Protein AF-H9V0L7-F1 (afdb_monomer_lite)

InterPro domains:
  IPR004265 Dirigent protein [PF03018] (10-83)
  IPR004265 Dirigent protein [PTHR21495] (2-83)

Secondary structure (DSSP, 8-state):
------------TTTT-EEEEEEEEESSSSTTPPEEEEEEEEEEE--SSS--EEEEEEEEE-SSTTTT-EEEEEEEE-SSS---

Sequence (84 aa):
SKNFTTMKVAHSPEFGMIRVIDNALTEGLQQNSKELGRARGMYVQDSFSGVNLLMVLTVIFQAGEHSGSTLCLQGQDGRKQREI

Structure (mmCIF, N/CA/C/O backbone):
data_AF-H9V0L7-F1
#
_entry.id   AF-H9V0L7-F1
#
loop_
_atom_site.group_PDB
_atom_site.id
_atom_site.type_symbol
_atom_site.label_atom_id
_atom_site.label_alt_id
_atom_site.label_comp_id
_atom_site.label_asym_id
_atom_site.label_entity_id
_atom_site.label_seq_id
_atom_site.pdbx_PDB_ins_code
_atom_site.Cartn_x
_atom_site.Cartn_y
_atom_site.Cartn_z
_atom_site.occupancy
_atom_site.B_iso_or_equiv
_atom_site.auth_seq_id
_atom_site.auth_comp_id
_atom_site.auth_asym_id
_atom_site.auth_atom_id
_atom_site.pdbx_PDB_model_num
ATOM 1 N N . SER A 1 1 ? 33.259 2.972 -44.578 1.00 48.41 1 SER A N 1
ATOM 2 C CA . SER A 1 1 ? 33.112 3.033 -43.111 1.00 48.41 1 SER A CA 1
ATOM 3 C C . SER A 1 1 ? 31.628 2.941 -42.783 1.00 48.41 1 SER A C 1
ATOM 5 O O . SER A 1 1 ? 30.882 3.765 -43.295 1.00 48.41 1 SER A O 1
ATOM 7 N N . LYS A 1 2 ? 31.161 1.911 -42.062 1.00 51.69 2 LYS A N 1
ATOM 8 C CA . LYS A 1 2 ? 29.754 1.818 -41.628 1.00 51.69 2 LYS A CA 1
ATOM 9 C C . LYS A 1 2 ? 29.634 2.548 -40.288 1.00 51.69 2 LYS A C 1
ATOM 11 O O . LYS A 1 2 ? 30.199 2.086 -39.303 1.00 51.69 2 LYS A O 1
ATOM 16 N N . ASN A 1 3 ? 28.935 3.681 -40.266 1.00 56.19 3 ASN A N 1
ATOM 17 C CA . ASN A 1 3 ? 28.594 4.390 -39.033 1.00 56.19 3 ASN A CA 1
ATOM 18 C C . ASN A 1 3 ? 27.533 3.575 -38.284 1.00 56.19 3 ASN A C 1
ATOM 20 O O . ASN A 1 3 ? 26.344 3.682 -38.575 1.00 56.19 3 ASN A O 1
ATOM 24 N N . PHE A 1 4 ? 27.961 2.719 -37.360 1.00 59.59 4 PHE A N 1
ATOM 25 C CA . PHE A 1 4 ? 27.043 2.061 -36.438 1.00 59.59 4 PHE A CA 1
ATOM 26 C C . PHE A 1 4 ? 26.674 3.051 -35.333 1.00 59.59 4 PHE A C 1
ATOM 28 O O . PHE A 1 4 ? 27.477 3.334 -34.447 1.00 59.59 4 PHE A O 1
ATOM 35 N N . THR A 1 5 ? 25.461 3.598 -35.392 1.00 61.19 5 THR A N 1
ATOM 36 C CA . THR A 1 5 ? 24.877 4.334 -34.269 1.00 61.19 5 THR A CA 1
ATOM 37 C C . THR A 1 5 ? 24.557 3.332 -33.161 1.00 61.19 5 THR A C 1
ATOM 39 O O . THR A 1 5 ? 23.697 2.468 -33.321 1.00 61.19 5 THR A O 1
ATOM 42 N N . THR A 1 6 ? 25.278 3.411 -32.045 1.00 65.88 6 THR A N 1
ATOM 43 C CA . THR A 1 6 ? 25.076 2.553 -30.871 1.00 65.88 6 THR A CA 1
ATOM 44 C C . THR A 1 6 ? 23.690 2.779 -30.261 1.00 65.88 6 THR A C 1
ATOM 46 O O . THR A 1 6 ? 23.381 3.884 -29.819 1.00 65.88 6 THR A O 1
ATOM 49 N N . MET A 1 7 ? 22.873 1.726 -30.165 1.00 58.62 7 MET A N 1
ATOM 50 C CA . MET A 1 7 ? 21.685 1.712 -29.305 1.00 58.62 7 MET A CA 1
ATOM 51 C C . MET A 1 7 ? 22.107 1.354 -27.877 1.00 58.62 7 MET A C 1
ATOM 53 O O . MET A 1 7 ? 22.596 0.253 -27.629 1.00 58.62 7 MET A O 1
ATOM 57 N N . LYS A 1 8 ? 21.909 2.265 -26.917 1.00 62.22 8 LYS A N 1
ATOM 58 C CA . LYS A 1 8 ? 21.945 1.902 -25.494 1.00 62.22 8 LYS A CA 1
ATOM 59 C C . LYS A 1 8 ? 20.643 1.184 -25.159 1.00 62.22 8 LYS A C 1
ATOM 61 O O . LYS A 1 8 ? 19.593 1.816 -25.102 1.00 62.22 8 LYS A O 1
ATOM 66 N N . VAL A 1 9 ? 20.708 -0.122 -24.925 1.00 62.75 9 VAL A N 1
ATOM 67 C CA . VAL A 1 9 ? 19.607 -0.840 -24.277 1.00 62.75 9 VAL A CA 1
ATOM 68 C C . VAL A 1 9 ? 19.670 -0.492 -22.791 1.00 62.75 9 VAL A C 1
ATOM 70 O O . VAL A 1 9 ? 20.616 -0.870 -22.103 1.00 62.75 9 VAL A O 1
ATOM 73 N N . ALA A 1 10 ? 18.706 0.292 -22.309 1.00 63.72 10 ALA A N 1
ATOM 74 C CA . ALA A 1 10 ? 18.555 0.547 -20.883 1.00 63.72 10 ALA A CA 1
ATOM 75 C C . ALA A 1 10 ? 17.980 -0.716 -20.227 1.00 63.72 10 ALA A C 1
ATOM 77 O O . ALA A 1 10 ? 16.859 -1.120 -20.526 1.00 63.72 10 ALA A O 1
ATOM 78 N N . HIS A 1 11 ? 18.770 -1.358 -19.370 1.00 68.56 11 HIS A N 1
ATOM 79 C CA . HIS A 1 11 ? 18.339 -2.495 -18.568 1.00 68.56 11 HIS A CA 1
ATOM 80 C C . HIS A 1 11 ? 18.155 -2.028 -17.124 1.00 68.56 11 HIS A C 1
ATOM 82 O O . HIS A 1 11 ? 19.110 -1.575 -16.496 1.00 68.56 11 HIS A O 1
ATOM 88 N N . SER A 1 12 ? 16.929 -2.134 -16.616 1.00 76.44 12 SER A N 1
ATOM 89 C CA . SER A 1 12 ? 16.620 -1.991 -15.194 1.00 76.44 12 SER A CA 1
ATOM 90 C C . SER A 1 12 ? 16.239 -3.381 -14.685 1.00 76.44 12 SER A C 1
ATOM 92 O O . SER A 1 12 ? 15.168 -3.861 -15.058 1.00 76.44 12 SER A O 1
ATOM 94 N N . PRO A 1 13 ? 17.096 -4.057 -13.896 1.00 78.44 13 PRO A N 1
ATOM 95 C CA . PRO A 1 13 ? 16.834 -5.415 -13.407 1.00 78.44 13 PRO A CA 1
ATOM 96 C C . PRO A 1 13 ? 15.536 -5.531 -12.609 1.00 78.44 13 PRO A C 1
ATOM 98 O O . PRO A 1 13 ? 14.958 -6.608 -12.507 1.00 78.44 13 PRO A O 1
ATOM 101 N N . GLU A 1 14 ? 15.096 -4.419 -12.026 1.00 87.00 14 GLU A N 1
ATOM 102 C CA . GLU A 1 14 ? 13.904 -4.370 -11.197 1.00 87.00 14 GLU A CA 1
ATOM 103 C C . GLU A 1 14 ? 12.650 -4.047 -12.007 1.00 87.00 14 GLU A C 1
ATOM 105 O O . GLU A 1 14 ? 11.568 -4.327 -11.515 1.00 87.00 14 GLU A O 1
ATOM 110 N N . PHE A 1 15 ? 12.740 -3.514 -13.234 1.00 90.31 15 PHE A N 1
ATOM 111 C CA . PHE A 1 15 ? 11.545 -3.186 -14.020 1.00 90.31 15 PHE A CA 1
ATOM 112 C C . PHE A 1 15 ? 10.640 -4.414 -14.202 1.00 90.31 15 PHE A C 1
ATOM 114 O O . PHE A 1 15 ? 11.080 -5.473 -14.648 1.00 90.31 15 PHE A O 1
ATOM 121 N N . GLY A 1 16 ? 9.360 -4.260 -13.865 1.00 91.00 16 GLY A N 1
ATOM 122 C CA . GLY A 1 16 ? 8.368 -5.333 -13.896 1.00 91.00 16 GLY A CA 1
ATOM 123 C C . GLY A 1 16 ? 8.408 -6.279 -12.691 1.00 91.00 16 GLY A C 1
ATOM 124 O O . GLY A 1 16 ? 7.568 -7.172 -12.606 1.00 91.00 16 GLY A O 1
ATOM 125 N N . MET A 1 17 ? 9.328 -6.096 -11.739 1.00 93.56 17 MET A N 1
ATOM 126 C CA . MET A 1 17 ? 9.319 -6.827 -10.472 1.00 93.56 17 MET A CA 1
ATOM 127 C C . MET A 1 17 ? 8.050 -6.491 -9.688 1.00 93.56 17 MET A C 1
ATOM 129 O O . MET A 1 17 ? 7.704 -5.320 -9.526 1.00 93.56 17 MET A O 1
ATOM 133 N N . ILE A 1 18 ? 7.385 -7.534 -9.189 1.00 95.31 18 ILE A N 1
ATOM 134 C CA . ILE A 1 18 ? 6.163 -7.451 -8.389 1.00 95.31 18 ILE A CA 1
ATOM 135 C C . ILE A 1 18 ? 6.473 -7.939 -6.977 1.00 95.31 18 ILE A C 1
ATOM 137 O O . ILE A 1 18 ? 7.039 -9.019 -6.797 1.00 95.31 18 ILE A O 1
ATOM 141 N N . ARG A 1 19 ? 6.050 -7.180 -5.966 1.00 95.69 19 ARG A N 1
ATOM 142 C CA . ARG A 1 19 ? 6.041 -7.627 -4.568 1.00 95.69 19 ARG A CA 1
ATOM 143 C C . ARG A 1 19 ? 4.626 -7.603 -4.026 1.00 95.69 19 ARG A C 1
ATOM 145 O O . ARG A 1 19 ? 3.908 -6.626 -4.212 1.00 95.69 19 ARG A O 1
ATOM 152 N N . VAL A 1 20 ? 4.258 -8.677 -3.335 1.00 97.81 20 VAL A N 1
ATOM 153 C CA . VAL A 1 20 ? 3.002 -8.802 -2.589 1.00 97.81 20 VAL A CA 1
ATOM 154 C C . VAL A 1 20 ? 3.290 -8.497 -1.125 1.00 97.81 20 VAL A C 1
ATOM 156 O O . VAL A 1 20 ? 4.294 -8.970 -0.590 1.00 97.81 20 VAL A O 1
ATOM 159 N N . ILE A 1 21 ? 2.432 -7.705 -0.486 1.00 97.44 21 ILE A N 1
ATOM 160 C CA . ILE A 1 21 ? 2.602 -7.295 0.910 1.00 97.44 21 ILE A CA 1
ATOM 161 C C . ILE A 1 21 ? 1.387 -7.647 1.766 1.00 97.44 21 ILE A C 1
ATOM 163 O O . ILE A 1 21 ? 0.253 -7.664 1.283 1.00 97.44 21 ILE A O 1
ATOM 167 N N . ASP A 1 22 ? 1.647 -7.886 3.051 1.00 97.62 22 ASP A 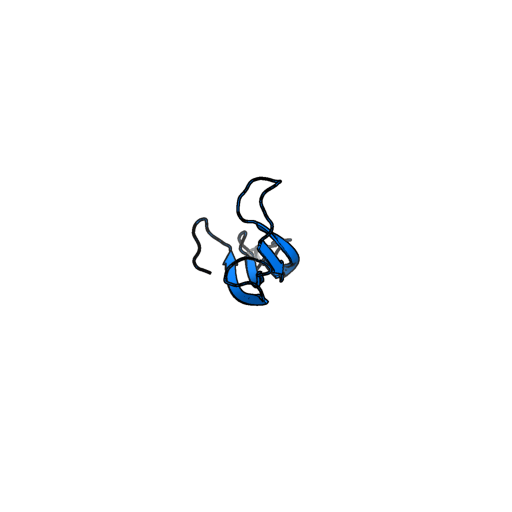N 1
ATOM 168 C CA . ASP A 1 22 ? 0.643 -7.977 4.111 1.00 97.62 22 ASP A CA 1
ATOM 169 C C . ASP A 1 22 ? 1.213 -7.356 5.395 1.00 97.62 22 ASP A C 1
ATOM 171 O O . ASP A 1 22 ? 1.702 -8.054 6.286 1.00 97.62 22 ASP A O 1
ATOM 175 N N . ASN A 1 23 ? 1.180 -6.027 5.474 1.00 95.81 23 ASN A N 1
ATOM 176 C CA . ASN A 1 23 ? 1.835 -5.264 6.536 1.00 95.81 23 ASN A CA 1
ATOM 177 C C . ASN A 1 23 ? 0.832 -4.836 7.614 1.00 95.81 23 ASN A C 1
ATOM 179 O O . ASN A 1 23 ? -0.329 -4.560 7.313 1.00 95.81 23 ASN A O 1
ATOM 183 N N . ALA A 1 24 ? 1.286 -4.743 8.865 1.00 96.44 24 ALA A N 1
ATOM 184 C CA . ALA A 1 24 ? 0.495 -4.176 9.955 1.00 96.44 24 ALA A CA 1
ATOM 185 C C . ALA A 1 24 ? 0.317 -2.658 9.771 1.00 96.44 24 ALA A C 1
ATOM 187 O O . ALA A 1 24 ? 1.277 -1.949 9.469 1.00 96.44 24 ALA A O 1
ATOM 188 N N . LEU A 1 25 ? -0.908 -2.169 9.967 1.00 96.06 25 LEU A N 1
ATOM 189 C CA . LEU A 1 25 ? -1.214 -0.752 10.148 1.00 96.06 25 LEU A CA 1
ATOM 190 C C . LEU A 1 25 ? -1.245 -0.485 11.650 1.00 96.06 25 LEU A C 1
ATOM 192 O O . LEU A 1 25 ? -2.108 -1.022 12.339 1.00 96.06 25 LEU A O 1
ATOM 196 N N . THR A 1 26 ? -0.332 0.334 12.157 1.00 96.38 26 THR A N 1
ATOM 197 C CA . THR A 1 26 ? -0.210 0.618 13.591 1.00 96.38 26 THR A CA 1
ATOM 198 C C . THR A 1 26 ? -0.540 2.072 13.916 1.00 96.38 26 THR A C 1
ATOM 200 O O . THR A 1 26 ? -0.435 2.955 13.070 1.00 96.38 26 THR A O 1
ATOM 203 N N . GLU A 1 27 ? -0.940 2.329 15.161 1.00 95.56 27 GLU A N 1
ATOM 204 C CA . GLU A 1 27 ? -1.268 3.671 15.665 1.00 95.56 27 GLU A CA 1
ATOM 205 C C . GLU A 1 27 ? -0.053 4.614 15.702 1.00 95.56 27 GLU A C 1
ATOM 207 O O . GLU A 1 27 ? -0.197 5.832 15.634 1.00 95.56 27 GLU A O 1
ATOM 212 N N . GLY A 1 28 ? 1.162 4.065 15.781 1.00 94.69 28 GLY A N 1
ATOM 213 C CA . GLY A 1 28 ? 2.387 4.854 15.780 1.00 94.69 28 GLY A CA 1
ATOM 214 C C . GLY A 1 28 ? 3.602 4.077 15.286 1.00 94.69 28 GLY A C 1
ATOM 215 O O . GLY A 1 28 ? 3.520 2.908 14.924 1.00 94.69 28 GLY A O 1
ATOM 216 N N . LEU A 1 29 ? 4.757 4.745 15.293 1.00 93.94 29 LEU A N 1
ATOM 217 C CA . LEU A 1 29 ? 6.033 4.179 14.829 1.00 93.94 29 LEU A CA 1
ATOM 218 C C . LEU A 1 29 ? 6.702 3.248 15.856 1.00 93.94 29 LEU A C 1
ATOM 220 O O . LEU A 1 29 ? 7.689 2.589 15.540 1.00 93.94 29 LEU A O 1
ATOM 224 N N . GLN A 1 30 ? 6.205 3.225 17.096 1.00 95.38 30 GLN A N 1
ATOM 225 C CA . GLN A 1 30 ? 6.779 2.415 18.170 1.00 95.38 30 GLN A CA 1
ATOM 226 C C . GLN A 1 30 ? 6.482 0.931 17.946 1.00 95.38 30 GLN A C 1
ATOM 228 O O . GLN A 1 30 ? 5.379 0.566 17.540 1.00 95.38 30 GLN A O 1
ATOM 233 N N . GLN A 1 31 ? 7.444 0.064 18.265 1.00 87.44 31 GLN A N 1
ATOM 234 C CA . GLN A 1 31 ? 7.340 -1.378 18.008 1.00 87.44 31 GLN A CA 1
ATOM 235 C C . GLN A 1 31 ? 6.195 -2.061 18.777 1.00 87.44 31 GLN A C 1
ATOM 237 O O . GLN A 1 31 ? 5.673 -3.076 18.334 1.00 87.44 31 GLN A O 1
ATOM 242 N N . ASN A 1 32 ? 5.796 -1.500 19.917 1.00 93.31 32 ASN A N 1
ATOM 243 C CA . ASN A 1 32 ? 4.680 -1.967 20.740 1.00 93.31 32 ASN A CA 1
ATOM 244 C C . ASN A 1 32 ? 3.382 -1.171 20.515 1.00 93.31 32 ASN A C 1
ATOM 246 O O . ASN A 1 32 ? 2.457 -1.280 21.320 1.00 93.31 32 ASN A O 1
ATOM 250 N N . SER A 1 33 ? 3.326 -0.326 19.482 1.00 96.38 33 SER A N 1
ATOM 251 C CA . SER A 1 33 ? 2.115 0.429 19.170 1.00 96.38 33 SER A CA 1
ATOM 252 C C . SER A 1 33 ? 0.972 -0.509 18.792 1.00 96.38 33 SER A C 1
ATOM 254 O O . SER A 1 33 ? 1.170 -1.609 18.272 1.00 96.38 33 SER A O 1
ATOM 256 N N . LYS A 1 34 ? -0.249 -0.069 19.089 1.00 95.94 34 LYS A N 1
ATOM 257 C CA . LYS A 1 34 ? -1.449 -0.851 18.828 1.00 95.94 34 LYS A CA 1
ATOM 258 C C . LYS A 1 34 ? -1.623 -1.064 17.324 1.00 95.94 34 LYS A C 1
ATOM 260 O O . LYS A 1 34 ? -1.597 -0.106 16.552 1.00 95.94 34 LYS A O 1
ATOM 265 N N . GLU A 1 35 ? -1.858 -2.307 16.918 1.00 96.62 35 GLU A N 1
ATOM 266 C CA . GLU A 1 35 ? -2.286 -2.621 15.556 1.00 96.62 35 GLU A CA 1
ATOM 267 C C . GLU A 1 35 ? -3.746 -2.188 15.355 1.00 96.62 35 GLU A C 1
ATOM 269 O O . GLU A 1 35 ? -4.630 -2.480 16.164 1.00 96.62 35 GLU A O 1
ATOM 274 N N . LEU A 1 36 ? -3.987 -1.454 14.273 1.00 97.56 36 LEU A N 1
ATOM 275 C CA . LEU A 1 36 ? -5.286 -0.926 13.865 1.00 97.56 36 LEU A CA 1
ATOM 276 C C . LEU A 1 36 ? -5.883 -1.692 12.678 1.00 97.56 36 LEU A C 1
ATOM 278 O O . LEU A 1 36 ? -7.081 -1.578 12.409 1.00 97.56 36 LEU A O 1
ATOM 282 N N . GLY A 1 37 ? -5.070 -2.465 11.957 1.00 97.75 37 GLY A N 1
ATOM 283 C CA . GLY A 1 37 ? -5.494 -3.204 10.776 1.00 97.75 37 GLY A CA 1
ATOM 284 C C . GLY A 1 37 ? -4.329 -3.696 9.923 1.00 97.75 37 GLY A C 1
ATOM 285 O O . GLY A 1 37 ? -3.193 -3.779 10.385 1.00 97.75 37 GLY A O 1
ATOM 286 N N . ARG A 1 38 ? -4.606 -3.993 8.649 1.00 98.06 38 ARG A N 1
ATOM 287 C CA . ARG A 1 38 ? -3.623 -4.529 7.689 1.00 98.06 38 ARG A CA 1
ATOM 288 C C . ARG A 1 38 ? -3.646 -3.781 6.364 1.00 98.06 38 ARG A C 1
ATOM 290 O O . ARG A 1 38 ? -4.719 -3.471 5.863 1.00 98.06 38 ARG A O 1
ATOM 297 N N . ALA A 1 39 ? -2.481 -3.561 5.762 1.00 97.12 39 ALA A N 1
ATOM 298 C CA . ALA A 1 39 ? -2.341 -3.112 4.380 1.00 97.12 39 ALA A CA 1
ATOM 299 C C . ALA A 1 39 ? -1.895 -4.291 3.510 1.00 97.12 39 ALA A C 1
ATOM 301 O O . ALA A 1 39 ? -0.800 -4.829 3.689 1.00 97.12 39 ALA A O 1
ATOM 302 N N . ARG A 1 40 ? -2.755 -4.693 2.572 1.00 98.25 40 ARG A N 1
ATOM 303 C CA . ARG A 1 40 ? -2.534 -5.828 1.672 1.00 98.25 40 ARG A CA 1
ATOM 304 C C . ARG A 1 40 ? -2.573 -5.392 0.229 1.00 98.25 40 ARG A C 1
ATOM 306 O O . ARG A 1 40 ? -3.350 -4.518 -0.125 1.00 98.25 40 ARG A O 1
ATOM 313 N N . GLY A 1 41 ? -1.794 -6.043 -0.616 1.00 97.00 41 GLY A N 1
ATOM 314 C CA . GLY A 1 41 ? -1.849 -5.810 -2.051 1.00 97.00 41 GLY A CA 1
ATOM 315 C C . GLY A 1 41 ? -0.489 -6.010 -2.675 1.00 97.00 41 GLY A C 1
ATOM 316 O O . GLY A 1 41 ? 0.270 -6.879 -2.245 1.00 97.00 41 GLY A O 1
ATOM 317 N N . MET A 1 42 ? -0.182 -5.214 -3.686 1.00 97.44 42 MET A N 1
ATOM 318 C CA . MET A 1 42 ? 1.063 -5.344 -4.421 1.00 97.44 42 MET A CA 1
ATOM 319 C C . MET A 1 42 ? 1.602 -4.006 -4.889 1.00 97.44 42 MET A C 1
ATOM 321 O O . MET A 1 42 ? 0.873 -3.018 -5.008 1.00 97.44 42 MET A O 1
ATOM 325 N N . TYR A 1 43 ? 2.890 -4.007 -5.201 1.00 95.06 43 TYR A N 1
ATOM 326 C CA . TYR A 1 43 ? 3.504 -2.932 -5.950 1.00 95.06 43 TYR A CA 1
ATOM 327 C C . TYR A 1 43 ? 4.443 -3.467 -7.028 1.00 95.06 43 TYR A C 1
ATOM 329 O O . TYR A 1 43 ? 5.019 -4.550 -6.887 1.00 95.06 43 TYR A O 1
ATOM 337 N N . VAL A 1 44 ? 4.577 -2.695 -8.104 1.00 95.25 44 VAL A N 1
ATOM 338 C CA . VAL A 1 44 ? 5.362 -3.033 -9.293 1.00 95.25 44 VAL A CA 1
ATOM 339 C C . VAL A 1 44 ? 6.393 -1.951 -9.548 1.00 95.25 44 VAL A C 1
ATOM 341 O O . VAL A 1 44 ? 6.031 -0.780 -9.579 1.00 95.25 44 VAL A O 1
ATOM 344 N N . GLN A 1 45 ? 7.652 -2.317 -9.783 1.00 93.50 45 GLN A N 1
ATOM 345 C CA . GLN A 1 45 ? 8.642 -1.360 -10.280 1.00 93.50 45 GLN A CA 1
ATOM 346 C C . GLN A 1 45 ? 8.324 -1.019 -11.743 1.00 93.50 45 GLN A C 1
ATOM 348 O O . GLN A 1 45 ? 8.533 -1.837 -12.639 1.00 93.50 45 GLN A O 1
ATOM 353 N N . ASP A 1 46 ? 7.797 0.171 -12.005 1.00 91.19 46 ASP A N 1
ATOM 354 C CA . ASP A 1 46 ? 7.212 0.528 -13.307 1.00 91.19 46 ASP A CA 1
ATOM 355 C C . ASP A 1 46 ? 8.085 1.496 -14.129 1.00 91.19 46 ASP A C 1
ATOM 357 O O . ASP A 1 46 ? 7.647 2.016 -15.154 1.00 91.19 46 ASP A O 1
ATOM 361 N N . SER A 1 47 ? 9.340 1.717 -13.717 1.00 88.75 47 SER A N 1
ATOM 362 C CA . SER A 1 47 ? 10.273 2.625 -14.392 1.00 88.75 47 SER A CA 1
ATOM 363 C C . SER A 1 47 ? 11.565 1.941 -14.844 1.00 88.75 47 SER A C 1
ATOM 365 O O . SER A 1 47 ? 12.233 1.229 -14.093 1.00 88.75 47 SER A O 1
ATOM 367 N N . PHE A 1 48 ? 11.938 2.184 -16.105 1.00 83.38 48 PHE A N 1
ATOM 368 C CA . PHE A 1 48 ? 13.206 1.737 -16.693 1.00 83.38 48 PHE A CA 1
ATOM 369 C C . PHE A 1 48 ? 14.398 2.625 -16.318 1.00 83.38 48 PHE A C 1
ATOM 371 O O . PHE A 1 48 ? 15.543 2.211 -16.483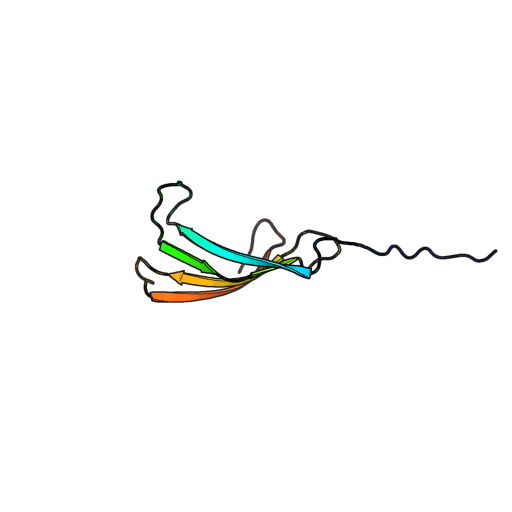 1.00 83.38 48 PHE A O 1
ATOM 378 N N . SER A 1 49 ? 14.150 3.855 -15.862 1.00 81.12 49 SER A N 1
ATOM 379 C CA . SER A 1 49 ? 15.184 4.882 -15.672 1.00 81.12 49 SER A CA 1
ATOM 380 C C . SER A 1 49 ? 15.275 5.406 -14.236 1.00 81.12 49 SER A C 1
ATOM 382 O O . SER A 1 49 ? 15.894 6.442 -14.005 1.00 81.12 49 SER A O 1
ATOM 384 N N . GLY A 1 50 ? 14.652 4.726 -13.270 1.00 77.44 50 GLY A N 1
ATOM 385 C CA . GLY A 1 50 ? 14.683 5.097 -11.856 1.00 77.44 50 GLY A CA 1
ATOM 386 C C . GLY A 1 50 ? 13.773 4.225 -10.992 1.00 77.44 50 GLY A C 1
ATOM 387 O O . GLY A 1 50 ? 13.130 3.305 -11.488 1.00 77.44 50 GLY A O 1
ATOM 388 N N . VAL A 1 51 ? 13.708 4.536 -9.697 1.00 81.44 51 VAL A N 1
ATOM 389 C CA . VAL A 1 51 ? 12.837 3.842 -8.740 1.00 81.44 51 VAL A CA 1
ATOM 390 C C . VAL A 1 51 ? 11.477 4.540 -8.721 1.00 81.44 51 VAL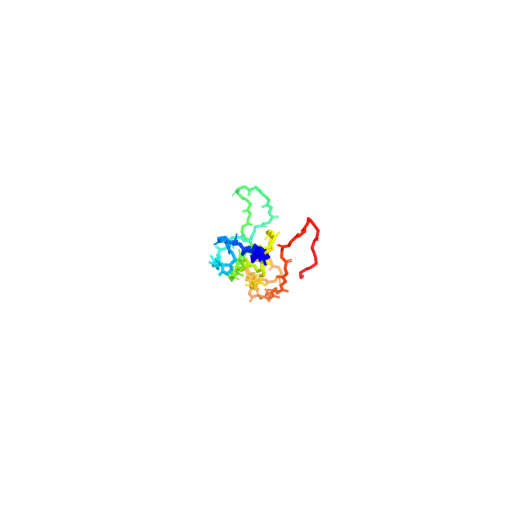 A C 1
ATOM 392 O O . VAL A 1 51 ? 11.349 5.639 -8.187 1.00 81.44 51 VAL A O 1
ATOM 395 N N . ASN A 1 52 ? 10.477 3.905 -9.325 1.00 89.69 52 ASN A N 1
ATOM 396 C CA . ASN A 1 52 ? 9.061 4.241 -9.169 1.00 89.69 52 ASN A CA 1
ATOM 397 C C . ASN A 1 52 ? 8.292 2.943 -8.906 1.00 89.69 52 ASN A C 1
ATOM 399 O O . ASN A 1 52 ? 8.673 1.902 -9.458 1.00 89.69 52 ASN A O 1
ATOM 403 N N . LEU A 1 53 ? 7.283 2.985 -8.033 1.00 92.25 53 LEU A N 1
ATOM 404 C CA . LEU A 1 53 ? 6.423 1.836 -7.754 1.00 92.25 53 LEU A CA 1
ATOM 405 C C . LEU A 1 53 ? 4.967 2.163 -8.080 1.00 92.25 53 LEU A C 1
ATOM 407 O O . LEU A 1 53 ? 4.395 3.054 -7.466 1.00 92.25 53 LEU A O 1
ATOM 411 N N . LEU A 1 54 ? 4.323 1.406 -8.961 1.00 94.25 54 LEU A N 1
ATOM 412 C CA . LEU A 1 54 ? 2.867 1.424 -9.077 1.00 94.25 54 LEU A CA 1
ATOM 413 C C . LEU A 1 54 ? 2.277 0.539 -7.979 1.00 94.25 54 LEU A C 1
ATOM 415 O O . LEU A 1 54 ? 2.600 -0.644 -7.911 1.00 94.25 54 LEU A O 1
ATOM 419 N N . MET A 1 55 ? 1.415 1.094 -7.135 1.00 95.44 55 MET A N 1
ATOM 420 C CA . MET A 1 55 ? 0.811 0.415 -5.992 1.00 95.44 55 MET A CA 1
ATOM 421 C C . MET A 1 55 ? -0.679 0.166 -6.225 1.00 95.44 55 MET A C 1
ATOM 423 O O . MET A 1 55 ? -1.397 1.051 -6.690 1.00 95.44 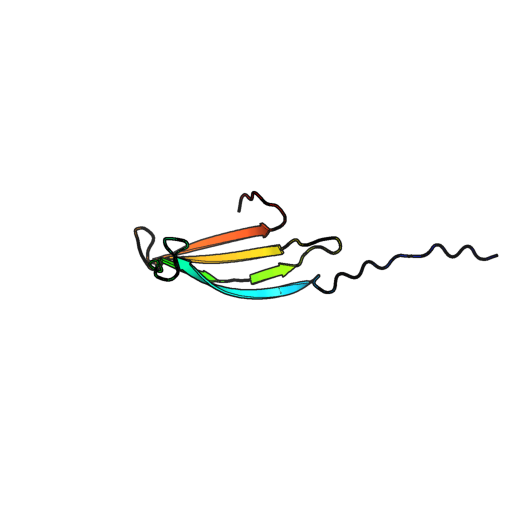55 MET A O 1
ATOM 427 N N . VAL A 1 56 ? -1.143 -1.020 -5.835 1.00 96.88 56 VAL A N 1
ATOM 428 C CA . VAL A 1 56 ? -2.563 -1.340 -5.643 1.00 96.88 56 VAL A CA 1
ATOM 429 C C . VAL A 1 56 ? -2.686 -1.990 -4.273 1.00 96.88 56 VAL A C 1
ATOM 431 O O . VAL A 1 56 ? -2.191 -3.099 -4.061 1.00 96.88 56 VAL A O 1
ATOM 434 N N . LEU A 1 57 ? -3.303 -1.280 -3.333 1.00 96.31 57 LEU A N 1
ATOM 435 C CA . LEU A 1 57 ? -3.393 -1.676 -1.932 1.00 96.31 57 LEU A CA 1
ATOM 436 C C . LEU A 1 57 ? -4.828 -1.606 -1.420 1.00 96.31 57 LEU A C 1
ATOM 438 O O . LEU A 1 57 ? -5.603 -0.738 -1.802 1.00 96.31 57 LEU A O 1
ATOM 442 N N . THR A 1 58 ? -5.145 -2.476 -0.476 1.00 98.06 58 THR A N 1
ATOM 443 C CA . THR A 1 58 ? -6.345 -2.429 0.346 1.00 98.06 58 THR A CA 1
ATOM 444 C C . THR A 1 58 ? -5.924 -2.343 1.806 1.00 98.06 58 THR A C 1
ATOM 446 O O . THR A 1 58 ? -5.248 -3.231 2.329 1.00 98.06 58 THR A O 1
ATOM 449 N N . VAL A 1 59 ? -6.339 -1.271 2.471 1.00 97.88 59 VAL A N 1
ATOM 450 C CA . VAL A 1 59 ? -6.273 -1.124 3.922 1.00 97.88 59 VAL A CA 1
AT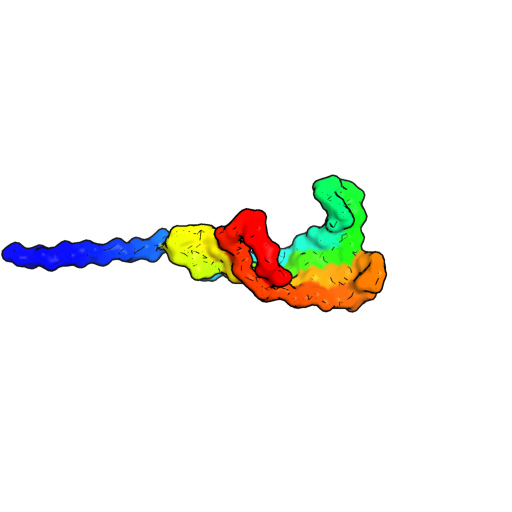OM 451 C C . VAL A 1 59 ? -7.528 -1.753 4.515 1.00 97.88 59 VAL A C 1
ATOM 453 O O . VAL A 1 59 ? -8.640 -1.419 4.115 1.00 97.88 59 VAL A O 1
ATOM 456 N N . ILE A 1 60 ? -7.347 -2.675 5.453 1.00 98.31 60 ILE A N 1
ATOM 457 C CA . ILE A 1 60 ? -8.402 -3.407 6.153 1.00 98.31 60 ILE A CA 1
ATOM 458 C C . ILE A 1 60 ? -8.364 -2.958 7.608 1.00 98.31 60 ILE A C 1
ATOM 460 O O . ILE A 1 60 ? -7.445 -3.328 8.341 1.00 98.31 60 ILE A O 1
ATOM 464 N N . PHE A 1 61 ? -9.344 -2.163 8.025 1.00 98.38 61 PHE A N 1
ATOM 465 C CA . PHE A 1 61 ? -9.418 -1.649 9.389 1.00 98.38 61 PHE A CA 1
ATOM 466 C C . PHE A 1 61 ? -10.032 -2.701 10.315 1.00 98.38 61 PHE A C 1
ATOM 468 O O . PHE A 1 61 ? -11.092 -3.256 10.033 1.00 98.38 61 PHE A O 1
ATOM 475 N N . GLN A 1 62 ? -9.365 -2.980 11.433 1.00 98.12 62 GLN A N 1
ATOM 476 C CA . GLN A 1 62 ? -9.769 -3.999 12.413 1.00 98.12 62 GLN A CA 1
ATOM 477 C C . GLN A 1 62 ? -10.037 -3.406 13.804 1.00 98.12 62 GLN A C 1
ATOM 479 O O . GLN A 1 62 ? -10.543 -4.094 14.691 1.00 98.12 62 GLN A O 1
ATOM 484 N N . ALA A 1 63 ? -9.727 -2.124 14.005 1.00 96.75 63 ALA A N 1
ATOM 485 C CA . ALA A 1 63 ? -9.984 -1.398 15.241 1.00 96.75 63 ALA A CA 1
ATOM 486 C C . ALA A 1 63 ? -10.364 0.066 14.967 1.00 96.75 63 ALA A C 1
ATOM 488 O O . ALA A 1 63 ? -10.194 0.575 13.860 1.00 96.75 63 ALA A O 1
ATOM 489 N N . GLY A 1 64 ? -10.858 0.745 16.006 1.00 93.62 64 GLY A N 1
ATOM 490 C CA . GLY A 1 64 ? -11.271 2.148 15.932 1.00 93.62 64 GLY A CA 1
ATOM 491 C C . GLY A 1 64 ? -12.615 2.344 15.230 1.00 93.62 64 GLY A C 1
ATOM 492 O O . GLY A 1 64 ? -13.368 1.393 15.024 1.00 93.62 64 GLY A O 1
ATOM 493 N N . GLU A 1 65 ? -12.911 3.591 14.870 1.00 96.00 65 GLU A N 1
ATOM 494 C CA . GLU A 1 65 ? -14.211 4.006 14.317 1.00 96.00 65 GLU A CA 1
ATOM 495 C C . GLU A 1 65 ? -14.527 3.382 12.951 1.00 96.00 65 GLU A C 1
ATOM 497 O O . GLU A 1 65 ? -15.690 3.226 12.593 1.00 96.00 65 GLU A O 1
ATOM 502 N N . HIS A 1 66 ? -13.500 2.975 12.203 1.00 95.75 66 HIS A N 1
ATOM 503 C CA . HIS A 1 66 ? -13.645 2.361 10.881 1.00 95.75 66 HIS A CA 1
ATOM 504 C C . HIS A 1 66 ? -13.529 0.832 10.901 1.00 95.75 66 HIS A C 1
ATOM 506 O O . HIS A 1 66 ? -13.427 0.221 9.838 1.00 95.75 66 HIS A O 1
ATOM 512 N N . SER A 1 67 ? -13.525 0.196 12.079 1.00 97.56 67 SER A N 1
ATOM 513 C CA . SER A 1 67 ? -13.380 -1.260 12.185 1.00 97.56 67 SER A CA 1
ATOM 514 C C . SER A 1 67 ? -14.400 -2.009 11.316 1.00 97.56 67 SER A C 1
ATOM 516 O O . SER A 1 67 ? -15.585 -1.681 11.298 1.00 97.56 67 SER A O 1
ATOM 518 N N . GLY A 1 68 ? -13.920 -3.001 10.564 1.00 96.69 68 GLY A N 1
ATOM 519 C CA . GLY A 1 68 ? -14.705 -3.769 9.595 1.00 96.69 68 GLY A CA 1
ATOM 520 C C . GLY A 1 68 ? -14.790 -3.141 8.200 1.00 96.69 68 GLY A C 1
ATOM 521 O O . GLY A 1 68 ? -15.217 -3.815 7.265 1.00 96.69 68 GLY A O 1
ATOM 522 N N . SER A 1 69 ? -14.355 -1.889 8.030 1.00 98.38 69 SER A N 1
ATOM 523 C CA . SER A 1 69 ? -14.306 -1.216 6.726 1.00 98.38 69 SER A CA 1
ATOM 524 C C . SER A 1 69 ? -12.990 -1.467 5.988 1.00 98.38 69 SER A C 1
ATOM 526 O O . SER A 1 69 ? -11.981 -1.886 6.566 1.00 98.38 69 SER A O 1
ATOM 528 N N . THR A 1 70 ? -12.982 -1.147 4.693 1.00 98.25 70 THR A N 1
ATOM 529 C CA . THR A 1 70 ? -11.788 -1.209 3.842 1.00 98.25 70 THR A CA 1
ATOM 530 C C . THR A 1 70 ? -11.621 0.055 3.006 1.00 98.25 70 THR A C 1
ATOM 532 O O . THR A 1 70 ? -12.614 0.614 2.545 1.00 98.25 70 THR A O 1
ATOM 535 N N . LEU A 1 71 ? -10.375 0.453 2.741 1.00 97.44 71 LEU A N 1
ATOM 536 C CA . LEU A 1 71 ? -10.018 1.524 1.805 1.00 97.44 71 LEU A CA 1
ATOM 537 C C . LEU A 1 71 ? -9.080 0.976 0.727 1.00 97.44 71 LEU A C 1
ATOM 539 O O . LEU A 1 71 ? -8.033 0.419 1.050 1.00 97.44 71 LEU A O 1
ATOM 543 N N . CYS A 1 72 ? -9.435 1.148 -0.545 1.00 96.62 72 CYS A N 1
ATOM 544 C CA . CYS A 1 72 ? -8.575 0.786 -1.669 1.00 96.62 72 CYS A CA 1
ATOM 545 C C . CYS A 1 72 ? -7.796 2.010 -2.159 1.00 96.62 72 CYS A C 1
ATOM 547 O O . CYS A 1 72 ? -8.379 3.071 -2.357 1.00 96.62 72 CYS A O 1
ATOM 549 N N . LEU A 1 73 ? -6.495 1.836 -2.377 1.00 94.44 73 LEU A N 1
ATOM 550 C CA . LEU A 1 73 ? -5.564 2.855 -2.845 1.00 94.44 73 LEU A CA 1
ATOM 551 C C . LEU A 1 73 ? -4.900 2.378 -4.136 1.00 94.44 73 LEU A C 1
ATOM 553 O O . LEU A 1 73 ? -4.431 1.239 -4.219 1.00 94.44 73 LEU A O 1
ATOM 557 N N . GLN A 1 74 ? -4.827 3.266 -5.122 1.00 95.25 74 GLN A N 1
ATOM 558 C CA . GLN A 1 74 ? -4.105 3.041 -6.367 1.00 95.25 74 GLN A CA 1
ATOM 559 C C . GLN A 1 74 ? -3.310 4.297 -6.705 1.00 95.25 74 GLN A C 1
ATOM 561 O O . GLN A 1 74 ? -3.882 5.368 -6.873 1.00 95.25 74 GLN A O 1
ATOM 566 N N . GLY A 1 75 ? -1.994 4.167 -6.847 1.00 92.25 75 GLY A N 1
ATOM 567 C CA . GLY A 1 75 ? -1.142 5.325 -7.101 1.00 92.25 75 GLY A CA 1
ATOM 568 C C . GLY A 1 75 ? 0.314 4.955 -7.332 1.00 92.25 75 GLY A C 1
ATOM 569 O O . GLY A 1 75 ? 0.682 3.784 -7.277 1.00 92.25 75 GLY A O 1
ATOM 570 N N . GLN A 1 76 ? 1.142 5.958 -7.610 1.00 90.94 76 GLN A N 1
ATOM 571 C CA . GLN A 1 76 ? 2.573 5.779 -7.855 1.00 90.94 76 GLN A CA 1
ATOM 572 C C . GLN A 1 76 ? 3.418 6.282 -6.675 1.00 90.94 76 GLN A C 1
ATOM 574 O O . GLN A 1 76 ? 3.154 7.335 -6.092 1.00 90.94 76 GLN A O 1
ATOM 579 N N . ASP A 1 77 ? 4.476 5.545 -6.353 1.00 85.06 77 ASP A N 1
ATOM 580 C CA . ASP A 1 77 ? 5.492 5.874 -5.360 1.00 85.06 77 ASP A CA 1
ATOM 581 C C . ASP A 1 77 ? 6.824 6.207 -6.038 1.00 85.06 77 ASP A C 1
ATOM 583 O O . ASP A 1 77 ? 7.659 5.327 -6.257 1.00 85.06 77 ASP A O 1
ATOM 587 N N . GLY A 1 78 ? 7.010 7.486 -6.374 1.00 75.69 78 GLY A N 1
ATOM 588 C CA . GLY A 1 78 ? 8.236 7.972 -7.019 1.00 75.69 78 GLY A CA 1
ATOM 589 C C . GLY A 1 78 ? 8.835 9.250 -6.426 1.00 75.69 78 GLY A C 1
ATOM 590 O O . GLY A 1 78 ? 9.855 9.725 -6.926 1.00 75.69 78 GLY A O 1
ATOM 591 N N . ARG A 1 79 ? 8.220 9.868 -5.397 1.00 66.19 79 ARG A N 1
ATOM 592 C CA . ARG A 1 79 ? 8.664 11.155 -4.804 1.00 66.19 79 ARG A CA 1
ATOM 593 C C . ARG A 1 79 ? 8.398 11.250 -3.290 1.00 66.19 79 ARG A C 1
ATOM 595 O O . ARG A 1 79 ? 7.576 10.526 -2.742 1.00 66.19 79 ARG A O 1
ATOM 602 N N . LYS A 1 80 ? 9.106 12.176 -2.619 1.00 57.66 80 LYS A N 1
ATOM 603 C CA . LYS A 1 80 ? 9.120 12.372 -1.147 1.00 57.66 80 LYS A CA 1
ATOM 604 C C . LYS A 1 80 ? 7.807 12.893 -0.526 1.00 57.66 80 LYS A C 1
ATOM 606 O O . LYS A 1 80 ? 7.636 12.743 0.675 1.00 57.66 80 LYS A O 1
ATOM 611 N N . GLN A 1 81 ? 6.898 13.468 -1.312 1.00 51.19 81 GLN A N 1
ATOM 612 C CA . GLN A 1 81 ? 5.547 13.875 -0.899 1.00 51.19 81 GLN A CA 1
ATOM 613 C C . GLN A 1 81 ? 4.577 13.323 -1.945 1.00 51.19 81 GLN A C 1
ATOM 615 O O . GLN A 1 81 ? 4.850 13.470 -3.141 1.00 51.19 81 GLN A O 1
ATOM 620 N N . ARG A 1 82 ? 3.505 12.648 -1.518 1.00 64.88 82 ARG A N 1
ATOM 621 C CA . ARG A 1 82 ? 2.593 11.932 -2.416 1.00 64.88 82 ARG A CA 1
ATOM 622 C C . ARG A 1 82 ? 1.144 12.133 -2.012 1.00 64.88 82 ARG A C 1
ATOM 624 O O . ARG A 1 82 ? 0.829 12.131 -0.827 1.00 64.88 82 ARG A O 1
ATOM 631 N N . GLU A 1 83 ? 0.306 12.267 -3.027 1.00 59.34 83 GLU A N 1
ATOM 632 C CA . GLU A 1 83 ? -1.145 12.155 -2.945 1.00 59.34 83 GLU A CA 1
ATOM 633 C C . GLU A 1 83 ? -1.487 10.772 -3.516 1.00 59.34 83 GLU A C 1
ATOM 635 O O . GLU A 1 83 ? -1.023 10.428 -4.607 1.00 59.34 83 GLU A O 1
ATOM 640 N N . ILE A 1 84 ? -2.182 9.950 -2.728 1.00 59.00 84 ILE A N 1
ATOM 641 C CA . ILE A 1 84 ? -2.574 8.567 -3.043 1.00 59.00 84 ILE A CA 1
ATOM 642 C C . ILE A 1 84 ? -4.073 8.450 -2.802 1.00 59.00 84 ILE A C 1
ATOM 644 O O . ILE A 1 84 ? -4.520 9.013 -1.776 1.00 59.00 84 ILE A O 1
#

Organism: Pinus taeda (NCBI:txid3352)

pLDDT: mean 86.65, std 14.66, range [48.41, 98.38]

Radius of gyration: 19.17 Å; chains: 1; bounding box: 48×23×64 Å

Foldseek 3Di:
DDPDDDDDDQDDVQAFPKDWDWDFDFPDPDPPGDTQWTKTFMWGQHDSPDGKIWDWIKTAG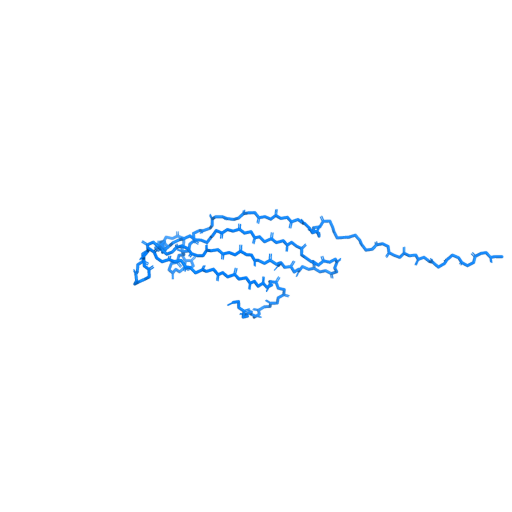CDDPQHRHIDIDTDMDDDPDDDD